Protein AF-A0A2N2FFA7-F1 (afdb_monomer)

Sequence (49 aa):
ILKSDKNLSFGERKMMDTAKNLLVKEISVATNAQESEVEHNLQKIFTVQ

Solvent-accessible surface area (backbone atoms only — not comparable to full-atom values): 2999 Å² total; per-residue (Å²): 140,81,70,98,71,70,79,64,50,76,66,54,44,54,49,50,55,51,51,51,53,50,50,30,50,55,49,16,64,76,66,76,46,55,51,68,57,42,44,55,52,48,54,62,69,67,66,67,134

Secondary structure (DSSP, 8-state):
---TT----HHHHHHHHHHHHHHHHHHHHHHT--HHHHHHHHHHHS---

Structure (mmCIF, N/CA/C/O backbone):
data_AF-A0A2N2FFA7-F1
#
_entry.id   AF-A0A2N2FFA7-F1
#
loop_
_atom_site.group_PDB
_atom_site.id
_atom_site.type_symbol
_atom_site.label_atom_id
_atom_site.label_alt_id
_atom_site.label_comp_id
_atom_site.label_asym_id
_atom_site.label_entity_id
_atom_site.label_seq_id
_atom_site.pdbx_PDB_ins_code
_atom_site.Cartn_x
_atom_site.Cartn_y
_atom_site.Cartn_z
_atom_site.occupancy
_atom_site.B_iso_or_equiv
_atom_site.auth_seq_id
_atom_site.auth_comp_id
_atom_site.auth_asym_id
_atom_site.auth_atom_id
_atom_site.pdbx_PDB_model_num
ATOM 1 N N . ILE A 1 1 ? -0.724 -12.631 -21.944 1.00 47.41 1 ILE A N 1
ATOM 2 C CA . ILE A 1 1 ? 0.590 -12.980 -21.351 1.00 47.41 1 ILE A CA 1
ATOM 3 C C . ILE A 1 1 ? 1.637 -12.009 -21.904 1.00 47.41 1 ILE A C 1
ATOM 5 O O . ILE A 1 1 ? 2.484 -12.374 -22.709 1.00 47.41 1 ILE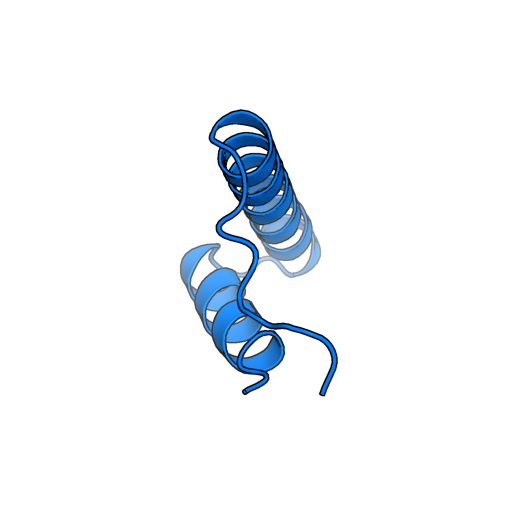 A O 1
ATOM 9 N N . LEU A 1 2 ? 1.504 -10.719 -21.584 1.00 42.72 2 LEU A N 1
ATOM 10 C CA . LEU A 1 2 ? 2.455 -9.700 -22.029 1.00 42.72 2 LEU A CA 1
ATOM 11 C C . LEU A 1 2 ? 3.392 -9.401 -20.863 1.00 42.72 2 LEU A C 1
ATOM 13 O O . LEU A 1 2 ? 3.078 -8.575 -20.021 1.00 42.72 2 LEU A O 1
ATOM 17 N N . LYS A 1 3 ? 4.533 -10.096 -20.854 1.00 45.88 3 LYS 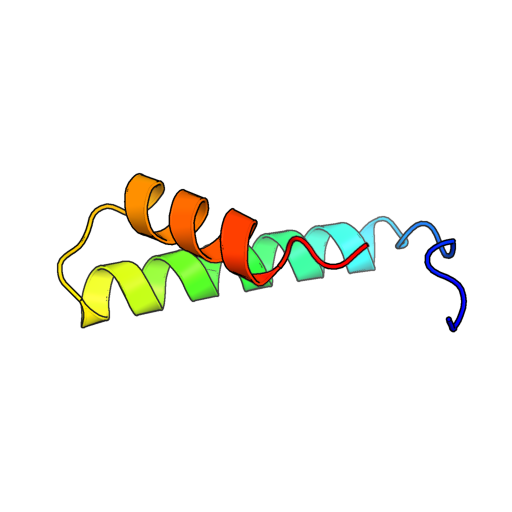A N 1
ATOM 18 C CA . LYS A 1 3 ? 5.775 -9.689 -20.182 1.00 45.88 3 LYS A CA 1
ATOM 19 C C . LYS A 1 3 ? 5.587 -9.125 -18.764 1.00 45.88 3 LYS A C 1
ATOM 21 O O . LYS A 1 3 ? 5.817 -7.939 -18.541 1.00 45.88 3 LYS A O 1
ATOM 26 N N . SER A 1 4 ? 5.316 -10.001 -17.801 1.00 53.84 4 SER A N 1
ATOM 27 C CA . SER A 1 4 ? 5.417 -9.734 -16.353 1.00 53.84 4 SER A CA 1
ATOM 28 C C . SER A 1 4 ? 6.866 -9.495 -15.866 1.00 53.84 4 SER A C 1
ATOM 30 O O . SER A 1 4 ? 7.162 -9.680 -14.695 1.00 53.84 4 SER A O 1
ATOM 32 N N . ASP A 1 5 ? 7.783 -9.100 -16.757 1.00 53.59 5 ASP A N 1
ATOM 33 C CA . ASP A 1 5 ? 9.239 -9.232 -16.580 1.00 53.59 5 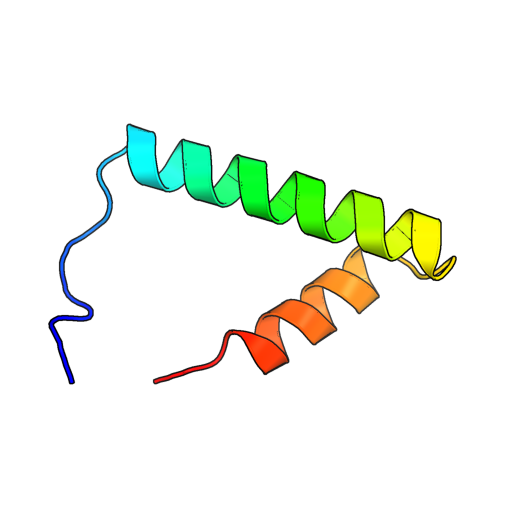ASP A CA 1
ATOM 34 C C . ASP A 1 5 ? 10.011 -7.928 -16.854 1.00 53.59 5 ASP A C 1
ATOM 36 O O . ASP A 1 5 ? 11.230 -7.913 -17.029 1.00 53.59 5 ASP A O 1
ATOM 40 N N . LYS A 1 6 ? 9.316 -6.785 -16.919 1.00 59.97 6 LYS A N 1
ATOM 41 C CA . LYS A 1 6 ? 10.004 -5.504 -16.736 1.00 59.97 6 LYS A CA 1
ATOM 42 C C . LYS A 1 6 ? 10.045 -5.224 -15.245 1.00 59.97 6 LYS A C 1
ATOM 44 O O . LYS A 1 6 ? 9.071 -4.736 -14.682 1.00 59.97 6 LYS A O 1
ATOM 49 N N . ASN A 1 7 ? 11.186 -5.511 -14.622 1.00 69.00 7 ASN A N 1
ATOM 50 C CA . ASN A 1 7 ? 11.520 -4.946 -13.321 1.00 69.00 7 ASN A CA 1
ATOM 51 C C . ASN A 1 7 ? 11.276 -3.435 -13.392 1.00 69.00 7 ASN A C 1
ATOM 53 O O . ASN A 1 7 ? 12.004 -2.732 -14.094 1.00 69.00 7 ASN A O 1
ATOM 57 N N . LEU A 1 8 ? 10.230 -2.960 -12.707 1.00 71.56 8 LEU A N 1
ATOM 58 C CA . LEU A 1 8 ? 9.923 -1.538 -12.577 1.00 71.56 8 LEU A CA 1
ATOM 59 C C . LEU A 1 8 ? 11.220 -0.799 -12.224 1.00 71.56 8 LEU A C 1
ATOM 61 O O . LEU A 1 8 ? 12.011 -1.267 -11.400 1.00 71.56 8 LEU A O 1
ATOM 65 N N . SER A 1 9 ? 11.480 0.347 -12.835 1.00 86.62 9 SER A N 1
ATOM 66 C CA . SER A 1 9 ? 12.567 1.212 -12.387 1.00 86.62 9 SER A CA 1
ATOM 67 C C . SER A 1 9 ? 12.315 1.661 -10.944 1.00 86.62 9 SER A C 1
ATOM 69 O O . SER A 1 9 ? 11.207 1.560 -10.414 1.00 86.62 9 SER A O 1
ATOM 71 N N . PHE A 1 10 ? 13.348 2.177 -10.277 1.00 84.31 10 PHE A N 1
ATOM 72 C CA . PHE A 1 10 ? 13.196 2.691 -8.914 1.00 84.31 10 PHE A CA 1
ATOM 73 C C . PHE A 1 10 ? 12.070 3.736 -8.803 1.00 84.31 10 PHE A C 1
ATOM 75 O O . PHE A 1 10 ? 11.294 3.703 -7.850 1.00 84.31 10 PHE A O 1
ATOM 82 N N . GLY A 1 11 ? 11.952 4.622 -9.798 1.00 90.25 11 GLY A N 1
ATOM 83 C CA . GLY A 1 11 ? 10.897 5.635 -9.843 1.00 90.25 11 GLY A CA 1
ATOM 84 C C . GLY A 1 11 ? 9.505 5.031 -10.012 1.00 90.25 11 GLY A C 1
ATOM 85 O O . GLY A 1 11 ? 8.583 5.422 -9.303 1.00 90.25 11 GLY A O 1
ATOM 86 N N . GLU A 1 12 ? 9.365 4.042 -10.894 1.00 87.06 12 GLU A N 1
ATOM 87 C CA . GLU A 1 12 ? 8.088 3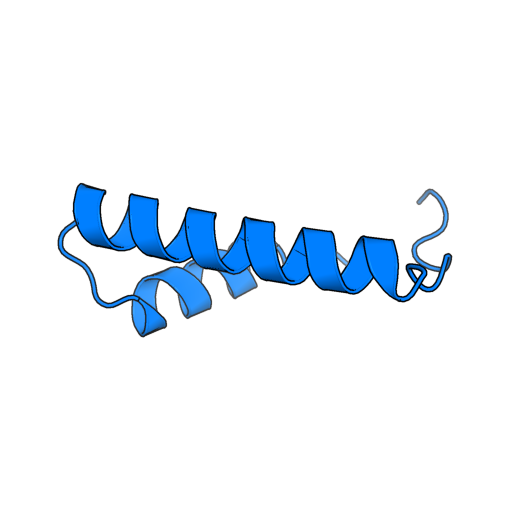.363 -11.131 1.00 87.06 12 GLU A CA 1
ATOM 88 C C . GLU A 1 12 ? 7.648 2.535 -9.915 1.00 87.06 12 GLU A C 1
ATOM 90 O O . GLU A 1 12 ? 6.481 2.607 -9.539 1.00 87.06 12 GLU A O 1
ATOM 95 N N . ARG A 1 13 ? 8.571 1.835 -9.231 1.00 87.19 13 ARG A N 1
ATOM 96 C CA . ARG A 1 13 ? 8.271 1.160 -7.953 1.00 87.19 13 ARG A CA 1
ATOM 97 C C . ARG A 1 13 ? 7.779 2.149 -6.907 1.00 87.19 13 ARG A C 1
ATOM 99 O O . ARG A 1 13 ? 6.7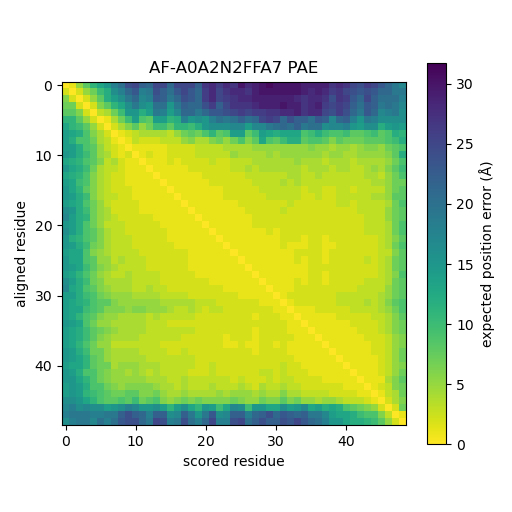07 1.966 -6.349 1.00 87.19 13 ARG A O 1
ATOM 106 N N . LYS A 1 14 ? 8.517 3.245 -6.703 1.00 90.50 14 LYS A N 1
ATOM 107 C CA . LYS A 1 14 ? 8.148 4.268 -5.717 1.00 90.50 14 LYS A CA 1
ATOM 108 C C . LYS A 1 14 ? 6.787 4.901 -6.025 1.00 90.50 14 LYS A C 1
ATOM 110 O O . LYS A 1 14 ? 6.012 5.169 -5.108 1.00 90.50 14 LYS A O 1
ATOM 115 N N . MET A 1 15 ? 6.491 5.147 -7.302 1.00 93.00 15 MET A N 1
ATOM 116 C CA . MET A 1 15 ? 5.190 5.658 -7.737 1.00 93.00 15 MET A CA 1
ATOM 117 C C . MET A 1 15 ? 4.074 4.642 -7.472 1.00 93.00 15 MET A C 1
ATOM 119 O O . MET A 1 15 ? 3.032 5.022 -6.943 1.00 93.00 15 MET A O 1
ATOM 123 N N . MET A 1 16 ? 4.307 3.364 -7.776 1.00 89.56 16 MET A N 1
ATOM 124 C CA . MET A 1 16 ? 3.362 2.280 -7.512 1.00 89.56 16 MET A CA 1
ATOM 125 C C . MET A 1 16 ? 3.092 2.106 -6.014 1.00 89.56 16 MET A C 1
ATOM 127 O O . MET A 1 16 ? 1.931 2.036 -5.620 1.00 89.56 16 MET A O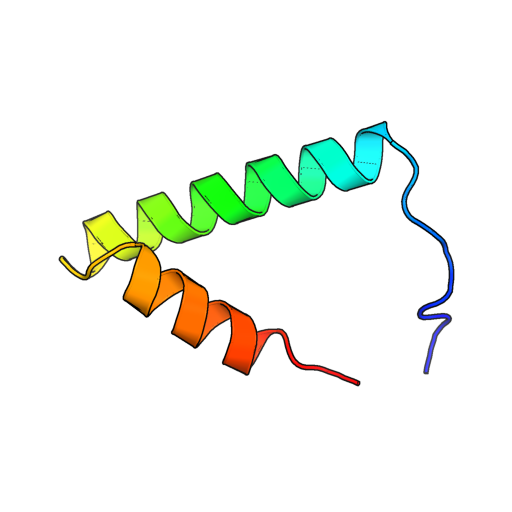 1
ATOM 131 N N . ASP A 1 17 ? 4.130 2.125 -5.177 1.00 89.75 17 ASP A N 1
ATOM 132 C CA . ASP A 1 17 ? 3.996 2.048 -3.717 1.00 89.75 17 ASP A CA 1
ATOM 133 C C . ASP A 1 17 ? 3.184 3.233 -3.177 1.00 89.75 17 ASP A C 1
ATOM 135 O O . ASP A 1 17 ? 2.279 3.067 -2.360 1.00 89.75 17 ASP A O 1
ATOM 139 N N . THR A 1 18 ? 3.455 4.440 -3.687 1.00 94.00 18 THR A N 1
ATOM 140 C CA . THR A 1 18 ? 2.713 5.649 -3.302 1.00 94.00 18 THR A CA 1
ATOM 141 C C . THR A 1 18 ? 1.242 5.543 -3.701 1.00 94.00 18 THR A C 1
ATOM 143 O O . THR A 1 18 ? 0.362 5.809 -2.884 1.00 94.00 18 THR A O 1
ATOM 146 N N . ALA A 1 19 ? 0.961 5.119 -4.935 1.00 93.94 19 ALA A N 1
ATOM 147 C CA . ALA A 1 19 ? -0.400 4.944 -5.429 1.00 93.94 19 ALA A CA 1
ATOM 148 C C . ALA A 1 19 ? -1.161 3.869 -4.639 1.00 93.94 19 ALA A C 1
ATOM 150 O O . ALA A 1 19 ? -2.320 4.078 -4.284 1.00 93.94 19 ALA A O 1
ATOM 151 N N . LYS A 1 20 ? -0.504 2.750 -4.309 1.00 91.25 20 LYS A N 1
ATOM 152 C CA . LYS A 1 20 ? -1.086 1.677 -3.497 1.00 91.25 20 LYS A CA 1
ATOM 153 C C . LYS A 1 20 ? -1.454 2.172 -2.098 1.00 91.25 20 LYS A C 1
ATOM 155 O O . LYS A 1 20 ? -2.563 1.912 -1.642 1.00 91.25 20 LYS A O 1
ATOM 160 N N . ASN A 1 21 ? -0.566 2.922 -1.446 1.00 93.44 21 ASN A N 1
ATOM 161 C CA . ASN A 1 21 ? -0.825 3.463 -0.110 1.00 93.44 21 ASN A CA 1
ATOM 162 C C . ASN A 1 21 ? -2.001 4.446 -0.106 1.00 93.44 21 ASN A C 1
ATOM 164 O O . ASN A 1 21 ? -2.848 4.390 0.782 1.00 93.44 21 ASN A O 1
ATOM 168 N N . LEU A 1 22 ? -2.081 5.321 -1.114 1.00 96.75 22 LEU A N 1
ATOM 169 C CA . LEU A 1 22 ? -3.215 6.235 -1.266 1.00 96.75 22 LEU A CA 1
ATOM 170 C C . LEU A 1 22 ? -4.519 5.460 -1.471 1.00 96.75 22 LEU A C 1
ATOM 172 O O . LEU A 1 22 ? -5.500 5.725 -0.789 1.00 96.75 22 LEU A O 1
ATOM 176 N N . LEU A 1 23 ? -4.512 4.452 -2.34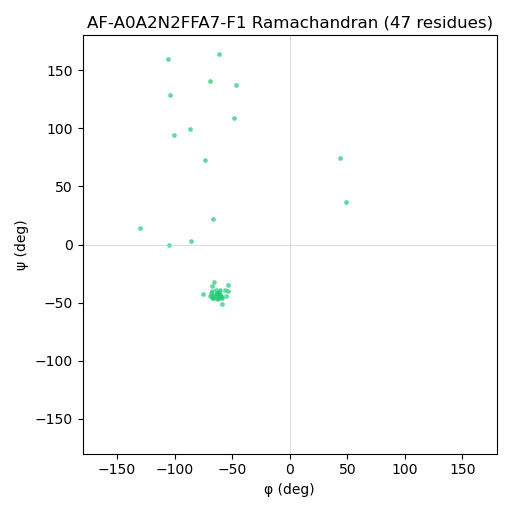4 1.00 94.94 23 LEU A N 1
ATOM 177 C CA . LEU A 1 23 ? -5.687 3.629 -2.616 1.00 94.94 23 LEU A CA 1
ATOM 178 C C . LEU A 1 23 ? -6.203 2.905 -1.363 1.00 94.94 23 LEU A C 1
ATOM 180 O O . LEU A 1 23 ? -7.404 2.918 -1.102 1.00 94.94 23 LEU A O 1
ATOM 184 N N . VAL A 1 24 ? -5.305 2.310 -0.569 1.00 96.00 24 VAL A N 1
ATOM 185 C CA . VAL A 1 24 ? -5.662 1.660 0.704 1.00 96.00 24 VAL A CA 1
ATOM 186 C C . VAL A 1 24 ? -6.303 2.663 1.662 1.00 96.00 24 VAL A C 1
ATOM 188 O O . VAL A 1 24 ? -7.333 2.362 2.264 1.00 96.00 24 VAL A O 1
ATOM 191 N N . LYS A 1 25 ? -5.732 3.866 1.766 1.00 96.56 25 LYS A N 1
ATOM 192 C CA . LYS A 1 25 ? -6.214 4.906 2.675 1.00 96.56 25 LYS A CA 1
ATOM 193 C C . LYS A 1 25 ? -7.595 5.432 2.289 1.00 96.56 25 LYS A C 1
ATOM 195 O O . LYS A 1 25 ? -8.473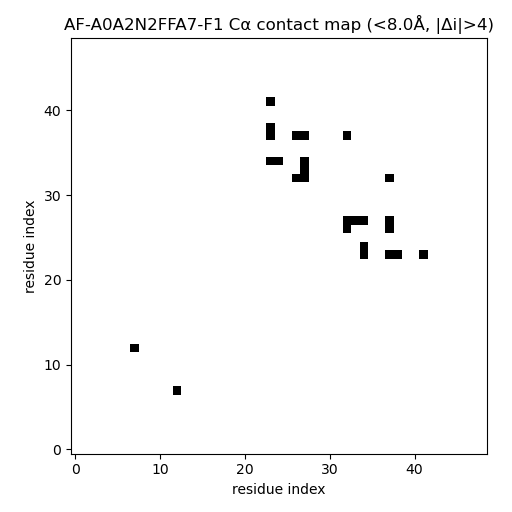 5.512 3.143 1.00 96.56 25 LYS A O 1
ATOM 200 N N . GLU A 1 26 ? -7.811 5.734 1.010 1.00 97.31 26 GLU A N 1
ATOM 201 C CA . GLU A 1 26 ? -9.110 6.210 0.516 1.00 97.31 26 GLU A CA 1
ATOM 202 C C . GLU A 1 26 ? -10.209 5.160 0.729 1.00 97.31 26 GLU A C 1
ATOM 204 O O . GLU A 1 26 ? -11.300 5.485 1.196 1.00 97.31 26 GLU A O 1
ATOM 209 N N . ILE A 1 27 ? -9.915 3.882 0.460 1.00 95.38 27 ILE A N 1
ATOM 210 C CA . ILE A 1 27 ? -10.873 2.792 0.684 1.00 95.38 27 ILE A CA 1
ATOM 211 C C . ILE A 1 27 ? -11.135 2.597 2.181 1.00 95.38 27 ILE A C 1
ATOM 213 O O . ILE A 1 27 ? -12.293 2.498 2.572 1.00 95.38 27 ILE A O 1
ATOM 217 N N . SER A 1 28 ? -10.096 2.591 3.021 1.00 97.38 28 SER A N 1
ATOM 218 C CA . SER A 1 28 ? -10.234 2.466 4.479 1.00 97.38 28 SER A CA 1
ATOM 219 C C . SER A 1 28 ? -11.152 3.543 5.059 1.00 97.38 28 SER A C 1
ATOM 221 O O . SER A 1 28 ? -12.051 3.224 5.839 1.00 97.38 28 SER A O 1
ATOM 223 N N . VAL A 1 29 ? -10.990 4.795 4.616 1.00 97.44 29 VAL A N 1
ATOM 224 C CA . VAL A 1 29 ? -11.860 5.911 5.012 1.00 97.44 29 VAL A CA 1
ATOM 225 C C . VAL A 1 29 ? -13.280 5.721 4.475 1.00 97.44 29 VAL A C 1
ATOM 227 O O . VAL A 1 29 ? -14.240 5.879 5.227 1.00 97.44 29 VAL A O 1
ATOM 230 N N . ALA A 1 30 ? -13.434 5.349 3.202 1.00 97.25 30 ALA A N 1
ATOM 231 C CA . ALA A 1 30 ? -14.743 5.174 2.574 1.00 97.25 30 ALA A CA 1
ATOM 232 C C . ALA A 1 30 ? -15.562 4.017 3.175 1.00 97.25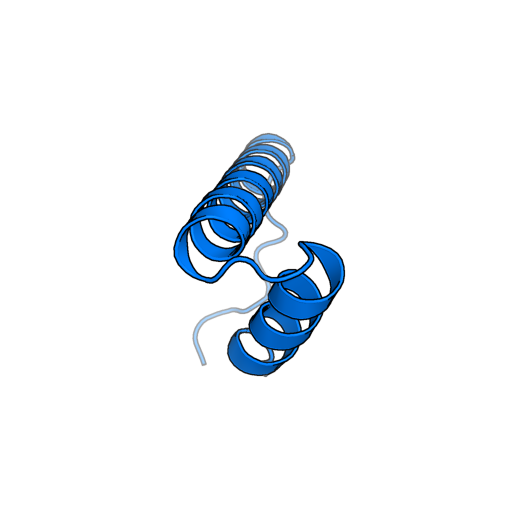 30 ALA A C 1
ATOM 234 O O . ALA A 1 30 ? -16.789 4.095 3.219 1.00 97.25 30 ALA A O 1
ATOM 235 N N . THR A 1 31 ? -14.905 2.950 3.639 1.00 95.00 31 THR A N 1
ATOM 236 C CA . THR A 1 31 ? -15.566 1.749 4.174 1.00 95.00 31 THR A CA 1
ATOM 237 C C . THR A 1 31 ? -15.504 1.639 5.696 1.00 95.00 31 THR A C 1
ATOM 239 O O . THR A 1 31 ? -16.012 0.662 6.242 1.00 95.00 31 THR A O 1
ATOM 242 N N . ASN A 1 32 ? -14.876 2.600 6.386 1.00 95.19 32 ASN A N 1
ATOM 243 C CA . ASN A 1 32 ? -14.590 2.553 7.826 1.00 95.19 32 ASN A CA 1
ATOM 244 C C . ASN A 1 32 ? -13.947 1.217 8.266 1.00 95.19 32 ASN A C 1
ATOM 246 O O . ASN A 1 32 ? -14.255 0.677 9.330 1.00 95.19 32 ASN A O 1
ATOM 250 N N . ALA A 1 33 ? -13.087 0.663 7.408 1.00 95.12 33 ALA A N 1
ATOM 251 C CA . ALA A 1 33 ? -12.383 -0.598 7.635 1.00 95.12 33 ALA A CA 1
ATOM 252 C C . ALA A 1 33 ? -10.916 -0.327 7.971 1.00 95.12 33 ALA A C 1
ATOM 254 O O . ALA A 1 33 ? -10.383 0.734 7.643 1.00 95.12 33 ALA A O 1
ATOM 255 N N . GLN A 1 34 ? -10.234 -1.283 8.600 1.00 96.81 34 GLN A N 1
ATOM 256 C CA . GLN A 1 34 ? -8.807 -1.123 8.881 1.00 96.81 34 GLN A CA 1
ATOM 257 C C . GLN A 1 34 ? -7.986 -1.181 7.588 1.00 96.81 34 GLN A C 1
ATOM 259 O O . GLN A 1 34 ? -8.233 -2.024 6.727 1.00 96.81 34 GLN A O 1
ATOM 264 N N . GLU A 1 35 ? -6.959 -0.333 7.477 1.00 94.06 35 GLU A N 1
ATOM 265 C CA . GLU A 1 35 ? -6.043 -0.331 6.325 1.00 94.06 35 GLU A CA 1
ATOM 266 C C . GLU A 1 35 ? -5.426 -1.719 6.068 1.00 94.06 35 GLU A C 1
ATOM 268 O O . GLU A 1 35 ? -5.276 -2.116 4.918 1.00 94.06 35 GLU A O 1
ATOM 273 N N . SER A 1 36 ? -5.148 -2.498 7.120 1.00 94.75 36 SER A N 1
ATOM 274 C CA . SER A 1 36 ? -4.628 -3.872 7.027 1.00 94.75 36 SER A CA 1
ATOM 275 C C . SER A 1 36 ? -5.607 -4.849 6.366 1.00 94.75 36 SER A C 1
ATOM 277 O O . SER A 1 36 ? -5.205 -5.705 5.577 1.00 94.75 36 SER A O 1
ATOM 279 N N . GLU A 1 37 ? -6.899 -4.719 6.663 1.00 95.25 37 GLU A N 1
ATOM 280 C CA . GLU A 1 37 ? -7.962 -5.521 6.061 1.00 95.25 37 GLU A CA 1
ATOM 281 C C . GLU A 1 37 ? -8.143 -5.150 4.587 1.00 95.25 37 GLU A C 1
ATOM 283 O O . GLU A 1 37 ? -8.216 -6.020 3.716 1.00 95.25 37 GLU A O 1
ATOM 288 N N . VAL A 1 38 ? -8.145 -3.848 4.297 1.00 94.75 38 VAL A N 1
ATOM 289 C CA . VAL A 1 38 ? -8.209 -3.314 2.935 1.00 94.75 38 VAL A CA 1
ATOM 290 C C . VAL A 1 38 ? -7.004 -3.773 2.120 1.00 94.75 38 VAL A C 1
ATOM 292 O O . VAL A 1 38 ? -7.180 -4.273 1.012 1.00 94.75 38 VAL A O 1
ATOM 295 N N . GLU A 1 39 ? -5.790 -3.690 2.666 1.00 93.00 39 GLU A N 1
ATOM 296 C CA . GLU A 1 39 ? -4.581 -4.166 1.998 1.00 93.00 39 GLU A CA 1
ATOM 297 C C . GLU A 1 39 ? -4.632 -5.676 1.742 1.00 93.00 39 GLU A C 1
ATOM 299 O O . GLU A 1 39 ? -4.304 -6.115 0.640 1.00 93.00 39 GLU A O 1
ATOM 304 N N . HIS A 1 40 ? -5.090 -6.477 2.708 1.00 92.44 40 HIS A N 1
ATOM 305 C CA . HIS A 1 40 ? -5.252 -7.919 2.526 1.00 92.44 40 HIS A CA 1
ATOM 306 C C . HIS A 1 40 ? -6.255 -8.254 1.411 1.00 92.44 40 HIS A C 1
ATOM 308 O O . HIS A 1 40 ? -6.014 -9.149 0.598 1.00 92.44 40 HIS A O 1
ATOM 314 N N . ASN A 1 41 ? -7.362 -7.513 1.332 1.00 91.06 41 ASN A N 1
ATOM 315 C CA . ASN A 1 41 ? -8.347 -7.660 0.263 1.00 91.06 41 ASN A CA 1
ATOM 316 C C . ASN A 1 41 ? -7.794 -7.205 -1.094 1.00 91.06 41 ASN A C 1
ATOM 318 O O . ASN A 1 41 ? -7.965 -7.911 -2.088 1.00 91.06 41 ASN A O 1
ATOM 322 N N . LEU A 1 42 ? -7.064 -6.087 -1.142 1.00 89.81 42 LEU A N 1
ATOM 323 C CA . LEU A 1 42 ? -6.366 -5.641 -2.347 1.00 89.81 42 LEU A CA 1
ATOM 324 C C . LEU A 1 42 ? -5.361 -6.687 -2.831 1.00 89.81 42 LEU A C 1
ATOM 326 O O . LEU A 1 42 ? -5.345 -7.004 -4.016 1.00 89.81 42 LEU A O 1
ATOM 330 N N . GLN A 1 43 ? -4.555 -7.258 -1.934 1.00 87.62 43 GLN A N 1
ATOM 331 C CA . GLN A 1 43 ? -3.592 -8.307 -2.276 1.00 87.62 43 GLN A CA 1
ATOM 332 C C . GLN A 1 43 ? -4.279 -9.499 -2.951 1.00 87.62 43 GLN A C 1
ATOM 334 O O . GLN A 1 43 ? -3.738 -10.000 -3.930 1.00 87.62 43 GLN A O 1
ATOM 339 N N . LYS A 1 44 ? -5.479 -9.903 -2.500 1.00 88.06 44 LYS A N 1
ATOM 340 C CA . LYS A 1 44 ? -6.287 -10.972 -3.127 1.00 88.06 44 LYS A CA 1
ATOM 341 C C . LYS A 1 44 ? -6.821 -10.611 -4.516 1.00 88.06 44 LYS A C 1
ATOM 343 O O . LYS A 1 44 ? -6.934 -11.485 -5.366 1.00 88.06 44 LYS A O 1
ATOM 348 N N . ILE A 1 45 ? -7.178 -9.347 -4.743 1.00 86.31 45 ILE A N 1
ATOM 349 C CA . ILE A 1 45 ? -7.696 -8.866 -6.037 1.00 86.31 45 ILE A CA 1
ATOM 350 C C . ILE A 1 45 ? -6.561 -8.731 -7.056 1.00 86.31 45 ILE A C 1
ATOM 352 O O . ILE A 1 45 ? -6.708 -9.116 -8.213 1.00 86.31 45 ILE A O 1
ATOM 356 N N . PHE A 1 46 ? -5.419 -8.198 -6.620 1.00 78.94 46 PHE A N 1
ATOM 357 C CA . PHE A 1 46 ? -4.236 -7.996 -7.453 1.00 78.94 46 PHE A CA 1
ATOM 358 C C . PHE A 1 46 ? -3.326 -9.232 -7.529 1.00 78.94 46 PHE A C 1
ATOM 360 O O . PHE A 1 46 ? -2.309 -9.173 -8.220 1.00 78.94 46 PHE A O 1
ATOM 367 N N . THR A 1 47 ? -3.689 -10.366 -6.906 1.00 60.34 47 THR A N 1
ATOM 368 C CA . THR A 1 47 ? -3.070 -11.670 -7.210 1.00 60.34 47 THR A CA 1
ATOM 369 C C . THR A 1 47 ? -3.574 -12.167 -8.567 1.00 60.34 47 THR A C 1
ATOM 371 O O . THR A 1 47 ? -4.382 -13.085 -8.681 1.00 60.34 47 THR A O 1
ATOM 374 N N . VAL A 1 48 ? -3.086 -11.527 -9.625 1.00 44.34 48 VAL A N 1
ATOM 375 C CA . VAL A 1 48 ? -3.094 -12.065 -10.983 1.00 44.34 48 VAL A CA 1
ATOM 376 C C . VAL A 1 48 ? -1.669 -12.533 -11.292 1.00 44.34 48 VAL A C 1
ATOM 378 O O . VAL A 1 48 ? -0.710 -11.805 -11.048 1.00 44.34 48 VAL A O 1
ATOM 381 N N . GLN A 1 49 ? -1.600 -13.786 -11.748 1.00 40.03 49 GLN A N 1
ATOM 382 C CA . GLN A 1 49 ? -0.445 -14.601 -12.153 1.00 40.03 49 GLN A CA 1
ATOM 383 C C . GLN A 1 49 ? 0.571 -13.905 -13.067 1.00 40.03 49 GLN A C 1
ATOM 385 O O . GLN A 1 49 ? 0.153 -13.117 -13.947 1.00 40.03 49 GLN A O 1
#

Nearest PDB structures (foldseek):
  4hnk-assembly1_A  TM=8.166E-01  e=4.746E+00  Plasmodium falciparum 3D7
  1zx3-assembly1_A  TM=7.454E-01  e=7.599E+00  Nitrosomonas europaea ATCC 19718
  7pnw-assembly1_G  TM=6.336E-01  e=8.219E+00  Mus musculus
  7qi6-assembly1_AG  TM=5.967E-01  e=8.890E+00  Homo sapiens

pLDDT: mean 83.61, std 17.29, range [40.03, 97.44]

Radius of gyration: 12.86 Å; Cα contacts (8 Å, |Δi|>4): 13; chains: 1; bounding box: 29×21×31 Å

Mean predicted aligned error: 6.81 Å

Foldseek 3Di:
DPPPPPPQDPVRVVVVVVVLQVVLVVVCVVVVHDSVVSVVVVCVVPPDD